Protein AF-A0A9P6I952-F1 (afdb_monomer)

Organism: NCBI:txid1095194

pLDDT: mean 78.82, std 15.79, range [34.66, 95.94]

Solvent-accessible surface area (backbone atoms only — not comparable to full-atom values): 7008 Å² total; per-residue (Å²): 92,61,58,74,91,73,74,68,62,52,64,84,94,43,74,38,82,88,60,73,68,57,79,71,34,36,41,76,78,47,46,50,74,45,86,62,50,74,46,82,45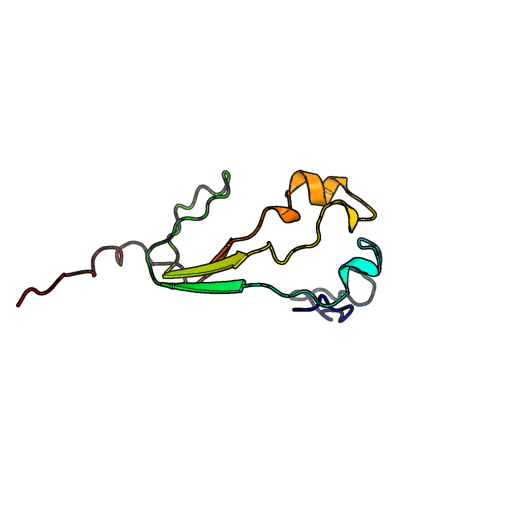,78,56,81,43,69,78,86,72,88,83,67,90,68,87,57,29,17,38,31,39,40,40,39,49,60,38,83,42,62,51,78,88,30,39,71,60,48,69,70,47,59,77,64,43,44,47,72,53,29,69,47,75,44,60,75,52,62,95,82,72,84,79,78,85,73,82,79,84,130

Sequence (110 aa):
MTLTTRRIPKIGIMSTANWTVNEGSLHETAFLPREHSVRLERGAFMPKERGNHFFERHRLRLVFDPAPLPGKEHWRYKPAAEALRFWERDTFYAGQVAEGEGEGGRCFGG

Structure (mmCIF, N/CA/C/O backbone):
data_AF-A0A9P6I952-F1
#
_entry.id   AF-A0A9P6I952-F1
#
loop_
_atom_site.group_PDB
_atom_site.id
_atom_site.type_symbol
_atom_site.label_atom_id
_atom_site.label_alt_id
_atom_site.label_comp_id
_atom_site.label_asym_id
_atom_site.label_entity_id
_atom_site.label_seq_id
_atom_site.pdbx_PDB_ins_code
_atom_site.Cartn_x
_atom_site.Cartn_y
_atom_site.Cartn_z
_atom_site.occupancy
_atom_site.B_iso_or_equiv
_atom_site.auth_seq_id
_atom_site.auth_comp_id
_atom_site.auth_asym_id
_atom_site.auth_atom_id
_atom_site.pdbx_PDB_model_num
ATOM 1 N N . MET A 1 1 ? -7.484 -5.967 -8.624 1.00 65.06 1 MET A N 1
ATOM 2 C CA . MET A 1 1 ? -6.900 -4.610 -8.716 1.00 65.06 1 MET A CA 1
ATOM 3 C C . MET A 1 1 ? -5.666 -4.668 -9.611 1.00 65.06 1 MET A C 1
ATOM 5 O O . MET A 1 1 ? -5.020 -5.708 -9.646 1.00 65.06 1 MET A O 1
ATOM 9 N N . THR A 1 2 ? -5.355 -3.594 -10.341 1.00 66.62 2 THR A N 1
ATOM 10 C CA . THR A 1 2 ? -4.218 -3.549 -11.279 1.00 66.62 2 THR A CA 1
ATOM 11 C C . THR A 1 2 ? -3.487 -2.221 -11.119 1.00 66.62 2 THR A C 1
ATOM 13 O O . THR A 1 2 ? -4.132 -1.170 -11.098 1.00 66.62 2 THR A O 1
ATOM 16 N N . LEU A 1 3 ? -2.157 -2.246 -11.004 1.00 71.12 3 LEU A N 1
ATOM 17 C CA . LEU A 1 3 ? -1.361 -1.021 -11.069 1.00 71.12 3 LEU A CA 1
ATOM 18 C C . LEU A 1 3 ? -1.361 -0.487 -12.497 1.00 71.12 3 LEU A C 1
ATOM 20 O O . LEU A 1 3 ? -1.305 -1.253 -13.454 1.00 71.12 3 LEU A O 1
ATOM 24 N N . THR A 1 4 ? -1.428 0.834 -12.645 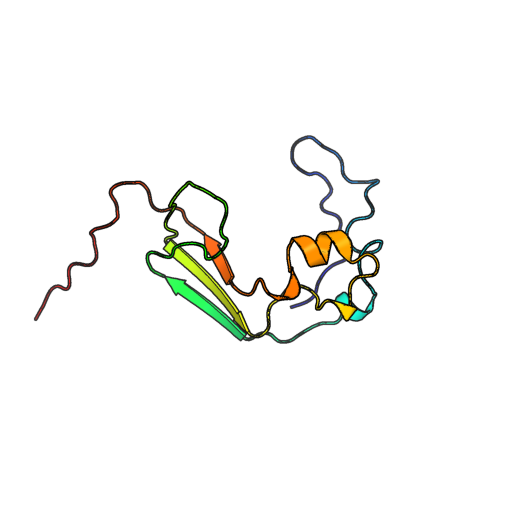1.00 67.88 4 THR A N 1
ATOM 25 C CA . THR A 1 4 ? -1.478 1.463 -13.968 1.00 67.88 4 THR A CA 1
ATOM 26 C C . THR A 1 4 ? -0.194 2.226 -14.258 1.00 67.88 4 THR A C 1
ATOM 28 O O . THR A 1 4 ? 0.435 2.798 -13.365 1.00 67.88 4 THR A O 1
ATOM 31 N N . THR A 1 5 ? 0.157 2.281 -15.537 1.00 67.25 5 THR A N 1
ATOM 32 C CA . THR A 1 5 ? 1.184 3.168 -16.103 1.00 67.25 5 THR A CA 1
ATOM 33 C C . THR A 1 5 ? 0.656 4.593 -16.316 1.00 67.25 5 THR A C 1
ATOM 35 O O . THR A 1 5 ? 1.325 5.452 -16.890 1.00 67.25 5 THR A O 1
ATOM 38 N N . ARG A 1 6 ? -0.577 4.887 -15.869 1.00 68.75 6 ARG A N 1
ATOM 39 C CA . ARG A 1 6 ? -1.190 6.200 -16.057 1.00 68.75 6 ARG A CA 1
ATOM 40 C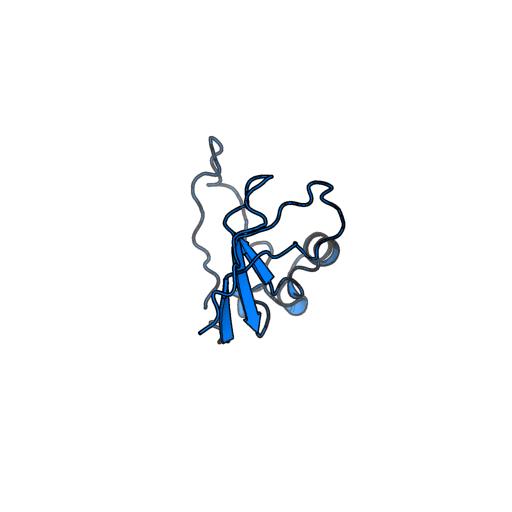 C . ARG A 1 6 ? -0.426 7.239 -15.242 1.00 68.75 6 ARG A C 1
ATOM 42 O O . ARG A 1 6 ? -0.434 7.216 -14.013 1.00 68.75 6 ARG A O 1
ATOM 49 N N . ARG A 1 7 ? 0.187 8.194 -15.940 1.00 67.50 7 ARG A N 1
ATOM 50 C CA . ARG A 1 7 ? 0.881 9.324 -15.320 1.00 67.50 7 ARG A CA 1
ATOM 51 C C . ARG A 1 7 ? -0.133 10.268 -14.685 1.00 67.50 7 ARG A C 1
ATOM 53 O O . ARG A 1 7 ? -1.064 10.727 -15.346 1.00 67.50 7 ARG A O 1
ATOM 60 N N . ILE A 1 8 ? 0.066 10.585 -13.411 1.00 73.69 8 ILE A N 1
ATOM 61 C CA . ILE A 1 8 ? -0.571 11.747 -12.789 1.00 73.69 8 ILE A CA 1
ATOM 62 C C . ILE A 1 8 ? 0.110 12.958 -13.426 1.00 73.69 8 ILE A C 1
ATOM 64 O O . ILE A 1 8 ? 1.320 13.035 -13.275 1.00 73.69 8 ILE A O 1
ATOM 68 N N . PRO A 1 9 ? -0.584 13.857 -14.151 1.00 73.62 9 PRO A N 1
ATOM 69 C CA . PRO A 1 9 ? 0.067 14.900 -14.952 1.00 73.62 9 PRO A CA 1
ATOM 70 C C . PRO A 1 9 ? 0.655 16.048 -14.119 1.00 73.62 9 PRO A C 1
ATOM 72 O O . PRO A 1 9 ? 1.542 16.759 -14.593 1.00 73.62 9 PRO A O 1
ATOM 75 N N . LYS A 1 10 ? 0.144 16.253 -12.899 1.00 79.50 10 LYS A N 1
ATOM 76 C CA . LYS A 1 10 ? 0.611 17.280 -11.965 1.00 79.50 10 LYS A CA 1
ATOM 77 C C . LYS A 1 10 ? 0.493 16.800 -10.525 1.00 79.50 10 LYS A C 1
ATOM 79 O O . LYS A 1 10 ? -0.525 16.216 -10.158 1.00 79.50 10 LYS A O 1
ATOM 84 N N . ILE A 1 1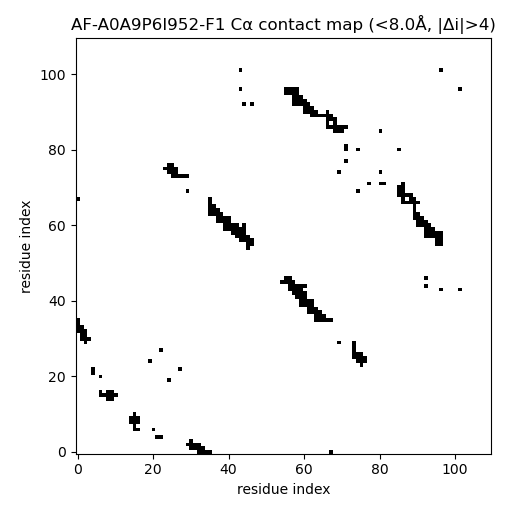1 ? 1.496 17.101 -9.710 1.00 77.12 11 ILE A N 1
ATOM 85 C CA . ILE A 1 11 ? 1.427 16.980 -8.249 1.00 77.12 11 ILE A CA 1
ATOM 86 C C . ILE A 1 11 ? 1.496 18.407 -7.699 1.00 77.12 11 ILE A C 1
ATOM 88 O O . ILE A 1 11 ? 2.539 19.057 -7.750 1.00 77.12 11 ILE A O 1
ATOM 92 N N . GLY A 1 12 ? 0.353 18.936 -7.249 1.00 80.94 12 GLY A N 1
ATOM 93 C CA . GLY A 1 12 ? 0.219 20.355 -6.911 1.00 80.94 12 GLY A CA 1
ATOM 94 C C . GLY A 1 12 ? 0.499 21.255 -8.122 1.00 80.94 12 GLY A C 1
ATOM 95 O O . GLY A 1 12 ? -0.081 21.067 -9.192 1.00 80.94 12 GLY A O 1
ATOM 96 N N . ILE A 1 13 ? 1.409 22.220 -7.960 1.00 81.50 13 ILE A N 1
ATOM 97 C CA . ILE A 1 13 ? 1.847 23.118 -9.044 1.00 81.50 13 ILE A CA 1
ATOM 98 C C . ILE A 1 13 ? 2.911 22.495 -9.964 1.00 81.50 13 ILE A C 1
ATOM 100 O O . ILE A 1 13 ? 3.204 23.052 -11.021 1.00 81.50 13 ILE A O 1
ATOM 104 N N . MET A 1 14 ? 3.498 21.354 -9.588 1.00 75.88 14 MET A N 1
ATOM 105 C CA . MET A 1 14 ? 4.607 20.746 -10.325 1.00 75.88 14 MET A CA 1
ATOM 106 C C . MET A 1 14 ? 4.108 19.848 -11.458 1.00 75.88 14 MET A C 1
ATOM 108 O O . MET A 1 14 ? 3.249 18.989 -11.252 1.00 75.88 14 MET A O 1
ATOM 112 N N . SER A 1 15 ? 4.690 20.019 -12.649 1.00 82.69 15 SER A N 1
ATOM 113 C CA . SER A 1 15 ? 4.508 19.099 -13.776 1.00 82.69 15 SER A CA 1
ATOM 114 C C . SER A 1 15 ? 5.376 17.858 -13.597 1.00 82.69 15 SER A C 1
ATOM 116 O O . SER A 1 15 ? 6.567 17.954 -13.307 1.00 82.69 15 SER A O 1
ATOM 118 N N . THR A 1 16 ? 4.785 16.694 -13.826 1.00 77.88 16 THR A N 1
ATOM 119 C CA . THR A 1 16 ? 5.423 15.370 -13.705 1.00 77.88 16 THR A CA 1
ATOM 120 C C . THR A 1 16 ? 5.597 14.693 -15.067 1.00 77.88 16 THR A C 1
ATOM 122 O O . THR A 1 16 ? 5.928 13.511 -15.140 1.00 77.88 16 THR A O 1
ATOM 125 N N . ALA A 1 17 ? 5.387 15.429 -16.166 1.00 76.12 17 ALA A N 1
ATOM 126 C CA . ALA A 1 17 ? 5.404 14.887 -17.527 1.00 76.12 17 ALA A CA 1
ATOM 127 C C . ALA A 1 17 ? 6.711 14.149 -17.882 1.00 76.12 17 ALA A C 1
ATOM 129 O O . ALA A 1 17 ? 6.680 13.187 -18.649 1.00 76.12 17 ALA A O 1
ATOM 130 N N . ASN A 1 18 ? 7.829 14.569 -17.279 1.00 74.25 18 ASN A N 1
ATOM 131 C CA . ASN A 1 18 ? 9.167 14.030 -17.529 1.00 74.25 18 ASN A CA 1
ATOM 132 C C . ASN A 1 18 ? 9.621 13.012 -16.466 1.00 74.25 18 ASN A C 1
ATOM 134 O O . ASN A 1 18 ? 10.782 12.612 -16.467 1.00 74.25 18 ASN A O 1
ATOM 138 N N . TRP A 1 19 ? 8.759 12.639 -15.516 1.00 73.12 19 TRP A N 1
ATOM 139 C CA . TRP A 1 19 ? 9.133 11.738 -14.426 1.00 73.12 19 TRP A CA 1
ATOM 140 C C . TRP A 1 19 ? 8.893 10.283 -14.815 1.00 73.12 19 TRP A C 1
ATOM 142 O O . TRP A 1 19 ? 7.805 9.906 -15.252 1.00 73.12 19 TRP A O 1
ATOM 152 N N . THR A 1 20 ? 9.900 9.448 -14.582 1.00 69.56 20 THR A N 1
ATOM 153 C CA . THR A 1 20 ? 9.768 7.995 -14.668 1.00 69.56 20 THR A CA 1
ATOM 154 C C . THR A 1 20 ? 9.344 7.482 -13.296 1.00 69.56 20 THR A C 1
ATOM 156 O O . THR A 1 20 ? 10.173 7.367 -12.399 1.00 69.56 20 THR A O 1
ATOM 159 N N . VAL A 1 21 ? 8.047 7.231 -13.102 1.00 72.75 21 VAL A N 1
ATOM 160 C CA . VAL A 1 21 ? 7.505 6.849 -11.785 1.00 72.75 21 VAL A CA 1
ATOM 161 C C . VAL A 1 21 ? 7.528 5.328 -11.626 1.00 72.75 21 VAL A C 1
ATOM 163 O O . VAL A 1 21 ? 8.360 4.783 -10.899 1.00 72.75 21 VAL A O 1
ATOM 166 N N . ASN A 1 22 ? 6.649 4.631 -12.354 1.00 73.00 22 ASN A N 1
ATOM 167 C CA . ASN A 1 22 ? 6.387 3.208 -12.138 1.00 73.00 22 ASN A CA 1
ATOM 168 C C . ASN A 1 22 ? 7.230 2.323 -13.066 1.00 73.00 22 ASN A C 1
ATOM 170 O O . ASN A 1 22 ? 7.829 1.354 -12.610 1.00 73.00 22 ASN A O 1
ATOM 174 N N . GLU A 1 23 ? 7.339 2.669 -14.349 1.00 75.75 23 GLU A N 1
ATOM 175 C CA . GLU A 1 23 ? 8.010 1.861 -15.380 1.00 75.75 23 GLU A CA 1
ATOM 176 C C . GLU A 1 23 ? 9.525 1.748 -15.150 1.00 75.75 23 GLU A C 1
ATOM 178 O O . GLU A 1 23 ? 10.142 0.739 -15.489 1.00 75.75 23 GLU A O 1
ATOM 183 N N . GLY A 1 24 ? 10.121 2.773 -14.538 1.00 78.94 24 GLY A N 1
ATOM 184 C CA . GLY A 1 24 ? 11.538 2.782 -14.165 1.00 78.94 24 GLY A CA 1
ATOM 185 C C . GLY A 1 24 ? 11.835 2.011 -12.879 1.00 78.94 24 GLY A C 1
ATOM 186 O O . GLY A 1 24 ? 12.953 1.536 -12.696 1.00 78.94 24 GLY A O 1
ATOM 187 N N . SER A 1 25 ? 10.836 1.851 -12.008 1.00 82.12 25 SER A N 1
ATOM 188 C CA . SER A 1 25 ? 11.011 1.303 -10.657 1.00 82.12 25 SER A CA 1
ATOM 189 C C . SER A 1 25 ? 10.508 -0.136 -10.521 1.00 82.12 25 SER A C 1
ATOM 191 O O . SER A 1 25 ? 10.998 -0.871 -9.664 1.00 82.12 25 SER A O 1
ATOM 193 N N . LEU A 1 26 ? 9.560 -0.556 -11.366 1.00 87.88 26 LEU A N 1
ATOM 194 C CA . LEU A 1 26 ? 8.864 -1.840 -11.274 1.00 87.88 26 LEU A CA 1
ATOM 195 C C . LEU A 1 26 ? 9.071 -2.711 -12.517 1.00 87.88 26 LEU A C 1
ATOM 197 O O . LEU A 1 26 ? 9.204 -2.231 -13.646 1.00 87.88 26 LEU A O 1
ATOM 201 N N . HIS A 1 27 ? 9.089 -4.023 -12.312 1.00 90.44 27 HIS A N 1
ATOM 202 C CA . HIS A 1 27 ? 8.995 -5.003 -13.389 1.00 90.44 27 HIS A CA 1
ATOM 203 C C . HIS A 1 27 ? 7.578 -5.033 -13.976 1.00 90.44 27 HIS A C 1
ATOM 205 O O . HIS A 1 27 ? 6.606 -4.731 -13.287 1.00 90.44 27 HIS A O 1
ATOM 211 N N . GLU A 1 28 ? 7.440 -5.458 -15.235 1.00 87.88 28 GLU A N 1
ATOM 212 C CA . GLU A 1 28 ? 6.134 -5.569 -15.911 1.00 87.88 28 GLU A CA 1
ATOM 213 C C . GLU A 1 28 ? 5.161 -6.495 -15.164 1.00 87.88 28 GLU A C 1
ATOM 215 O O . GLU A 1 28 ? 3.957 -6.254 -15.127 1.00 87.88 28 GLU A O 1
ATOM 220 N N . THR A 1 29 ? 5.691 -7.494 -14.456 1.00 87.81 29 THR A N 1
ATOM 221 C CA . THR A 1 29 ? 4.923 -8.410 -13.602 1.00 87.81 29 THR A CA 1
ATOM 222 C C . THR A 1 29 ? 4.190 -7.715 -12.446 1.00 87.81 29 THR A C 1
ATOM 224 O O . THR A 1 29 ? 3.234 -8.271 -11.902 1.00 87.81 29 THR A O 1
ATOM 227 N N . ALA A 1 30 ? 4.590 -6.494 -12.071 1.00 88.50 30 ALA A N 1
ATOM 228 C CA . ALA A 1 30 ? 3.894 -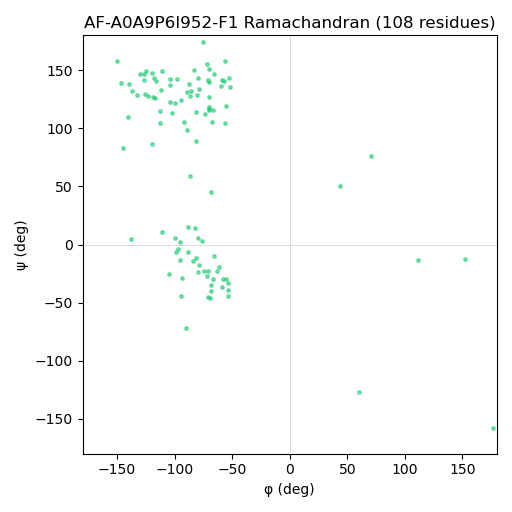5.679 -11.072 1.00 88.50 30 ALA A CA 1
ATOM 229 C C . ALA A 1 30 ? 2.542 -5.142 -11.574 1.00 88.50 30 ALA A C 1
ATOM 231 O O . AL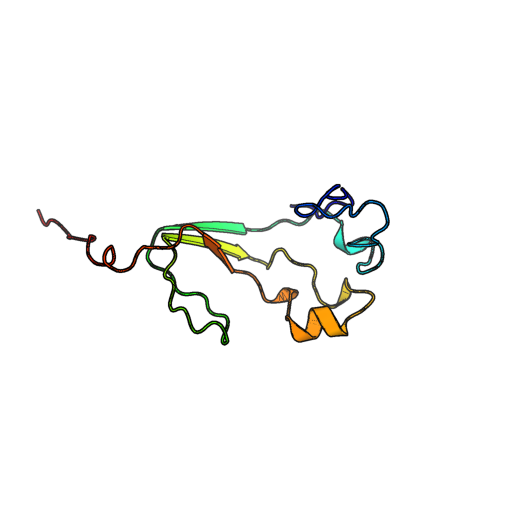A A 1 30 ? 1.675 -4.809 -10.769 1.00 88.50 30 ALA A O 1
ATOM 232 N N . PHE A 1 31 ? 2.367 -5.048 -12.895 1.00 87.25 31 PHE A N 1
ATOM 233 C CA . PHE A 1 31 ? 1.178 -4.490 -13.543 1.00 87.25 31 PHE A CA 1
ATOM 234 C C . PHE A 1 31 ? 0.163 -5.564 -13.938 1.00 87.25 31 PHE A C 1
ATOM 236 O O . PHE A 1 31 ? -0.875 -5.250 -14.513 1.00 87.25 31 PHE A O 1
ATOM 243 N N . LEU A 1 32 ? 0.440 -6.833 -13.629 1.00 87.75 32 LEU A N 1
ATOM 244 C CA . LEU A 1 32 ? -0.532 -7.898 -13.816 1.00 87.75 32 LEU A CA 1
ATOM 245 C C . LEU A 1 32 ? -1.676 -7.748 -12.799 1.00 87.75 32 LEU A C 1
ATOM 247 O O . LEU A 1 32 ? -1.413 -7.418 -11.636 1.00 87.75 32 LEU A O 1
ATOM 251 N N . PRO A 1 33 ? -2.936 -7.985 -13.205 1.00 87.94 33 PRO A N 1
ATOM 252 C CA . PRO A 1 33 ? -4.067 -7.968 -12.288 1.00 87.94 33 PRO A CA 1
ATOM 253 C C . PRO A 1 33 ? -3.880 -8.954 -11.132 1.00 87.94 33 PRO A C 1
ATOM 255 O O . PRO A 1 33 ? -3.405 -10.072 -11.331 1.00 87.94 33 PRO A O 1
ATOM 258 N N . ARG A 1 34 ? -4.289 -8.545 -9.929 1.00 87.06 34 ARG A N 1
ATOM 259 C CA . ARG A 1 34 ? -4.286 -9.387 -8.725 1.00 87.06 34 ARG A CA 1
ATOM 260 C C . ARG A 1 34 ? -5.623 -9.343 -8.013 1.00 87.06 34 ARG A C 1
ATOM 262 O O . ARG A 1 34 ? -6.301 -8.309 -7.997 1.00 87.06 34 ARG A O 1
ATOM 269 N N . GLU A 1 35 ? -5.987 -10.461 -7.412 1.00 90.50 35 GLU A N 1
ATOM 270 C CA . GLU A 1 35 ? -7.145 -10.551 -6.534 1.00 90.50 35 GLU A CA 1
ATOM 271 C C . GLU A 1 35 ? -6.747 -10.179 -5.108 1.00 90.50 35 GLU A C 1
ATOM 273 O O . GLU A 1 35 ? -5.674 -10.545 -4.632 1.00 90.50 35 GLU A O 1
ATOM 278 N N . HIS A 1 36 ? -7.612 -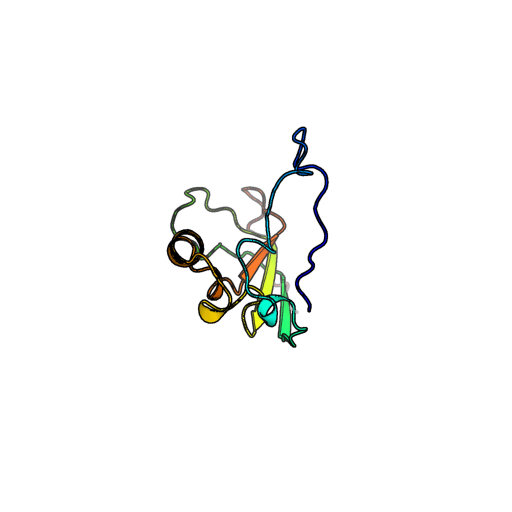9.413 -4.448 1.00 89.38 36 HIS A N 1
ATOM 279 C CA . HIS A 1 36 ? -7.430 -8.998 -3.065 1.00 89.38 36 HIS A CA 1
ATOM 280 C C . HIS A 1 36 ? -8.773 -9.061 -2.356 1.00 89.38 36 HIS A C 1
ATOM 282 O O . HIS A 1 36 ? -9.782 -8.593 -2.892 1.00 89.38 36 HIS A O 1
ATOM 288 N N . SER A 1 37 ? -8.763 -9.561 -1.129 1.00 95.12 37 SER A N 1
ATOM 289 C CA . SER A 1 37 ? -9.859 -9.344 -0.195 1.00 95.12 37 SER A CA 1
ATOM 290 C C . SER A 1 37 ? -9.697 -7.963 0.425 1.00 95.12 37 SER A C 1
ATOM 292 O O . SER A 1 37 ? -8.622 -7.617 0.913 1.00 95.12 37 SER A O 1
ATOM 294 N N . VAL A 1 38 ? -10.758 -7.158 0.396 1.00 94.81 38 VAL A N 1
ATOM 295 C CA . VAL A 1 38 ? -10.742 -5.791 0.927 1.00 94.81 38 VAL A CA 1
ATOM 296 C C . VAL A 1 38 ? -11.835 -5.648 1.971 1.00 94.81 38 VAL A C 1
ATOM 298 O O . VAL A 1 38 ? -12.997 -5.957 1.709 1.00 94.81 38 VAL A O 1
ATOM 301 N N . ARG A 1 39 ? -11.469 -5.158 3.155 1.00 95.94 39 ARG A N 1
ATOM 302 C CA . ARG A 1 39 ? -12.408 -4.850 4.239 1.00 95.94 39 ARG A CA 1
ATOM 303 C C . ARG A 1 39 ? -12.345 -3.372 4.578 1.00 95.94 39 ARG A C 1
ATOM 305 O O . ARG A 1 39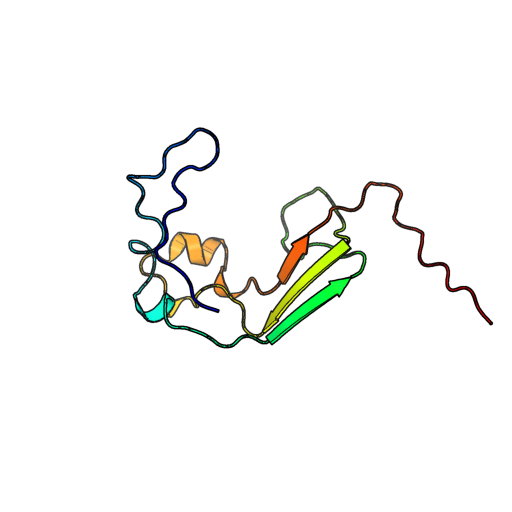 ? -11.270 -2.843 4.846 1.00 95.94 39 ARG A O 1
ATOM 312 N N . LEU A 1 40 ? -13.505 -2.723 4.580 1.00 95.81 40 LEU A N 1
ATOM 313 C CA . LEU A 1 40 ? -13.670 -1.370 5.096 1.00 95.81 40 LEU A CA 1
ATOM 314 C C . LEU A 1 40 ? -14.257 -1.451 6.503 1.00 95.81 40 LEU A C 1
ATOM 316 O O . LEU A 1 40 ? -15.344 -1.990 6.701 1.00 95.81 40 LEU A O 1
ATOM 320 N N . GLU A 1 41 ? -13.546 -0.890 7.469 1.00 95.44 41 GLU A N 1
ATOM 321 C CA . GLU A 1 41 ? -13.939 -0.878 8.870 1.00 95.44 41 GLU A CA 1
ATOM 322 C C . GLU A 1 41 ? -14.140 0.561 9.348 1.00 95.44 41 GLU A C 1
ATOM 324 O O . GLU A 1 41 ? -13.394 1.469 8.969 1.00 9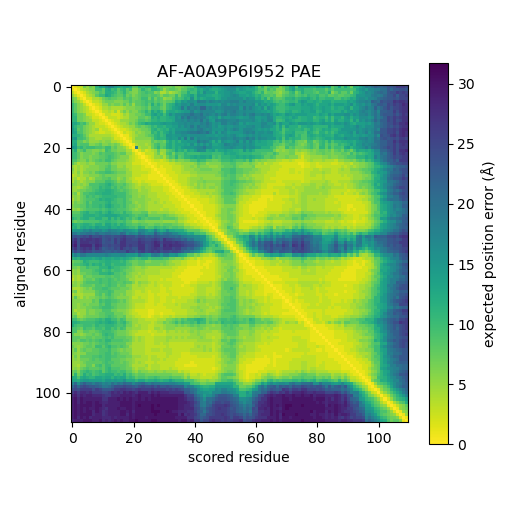5.44 41 GLU A O 1
ATOM 329 N N . ARG A 1 42 ? -15.142 0.768 10.209 1.00 94.06 42 ARG A N 1
ATOM 330 C CA . ARG A 1 42 ? -15.424 2.053 10.861 1.00 94.06 42 ARG A CA 1
ATOM 331 C C . ARG A 1 42 ? -15.146 1.942 12.357 1.00 94.06 42 ARG A C 1
ATOM 333 O O . ARG A 1 42 ? -15.589 0.988 12.987 1.00 94.06 42 ARG A O 1
ATOM 340 N N . GLY A 1 43 ? -14.444 2.911 12.928 1.00 90.19 43 GLY A N 1
ATOM 341 C CA . GLY A 1 43 ? -14.004 2.866 14.322 1.00 90.19 43 GLY A CA 1
ATOM 342 C C . GLY A 1 43 ? -13.137 4.062 14.688 1.00 90.19 43 GLY A C 1
ATOM 343 O O . GLY A 1 43 ? -13.214 5.094 14.041 1.00 90.19 43 GLY A O 1
ATOM 344 N N . ALA A 1 44 ? -12.319 3.932 15.728 1.00 88.62 44 ALA A N 1
ATOM 345 C CA . ALA A 1 44 ? -11.315 4.926 16.096 1.00 88.62 44 ALA A CA 1
ATOM 346 C C . ALA A 1 44 ? -9.938 4.260 16.034 1.00 88.62 44 ALA A C 1
ATOM 348 O O . ALA A 1 44 ? -9.461 3.688 17.013 1.00 88.62 44 ALA A O 1
ATOM 349 N N . PHE A 1 45 ? -9.336 4.260 14.848 1.00 89.44 45 PHE A N 1
ATOM 350 C CA . PHE A 1 45 ? -8.115 3.510 14.578 1.00 89.44 45 PHE A CA 1
ATOM 351 C C . PHE A 1 45 ? -6.876 4.388 14.682 1.00 89.44 45 PHE A C 1
ATOM 353 O O . PHE A 1 45 ? -6.881 5.525 14.224 1.00 89.44 45 PHE A O 1
ATOM 360 N N . MET A 1 46 ? -5.796 3.828 15.220 1.00 87.06 46 MET A N 1
ATOM 361 C CA . MET A 1 46 ? -4.481 4.465 15.222 1.00 87.06 46 MET A CA 1
ATOM 362 C C . MET A 1 46 ? -3.575 3.807 14.167 1.00 87.06 46 MET A C 1
ATOM 364 O O . MET A 1 46 ? -3.586 2.571 14.051 1.00 87.06 46 MET A O 1
ATOM 368 N N . PRO A 1 47 ? -2.806 4.592 13.388 1.00 82.75 47 PRO A N 1
ATOM 369 C CA . PRO A 1 47 ? -1.813 4.054 12.465 1.00 82.75 47 PRO A CA 1
ATOM 370 C C . PRO A 1 47 ? -0.752 3.214 13.185 1.00 82.75 47 PRO A C 1
ATOM 372 O O . PRO A 1 47 ? -0.316 3.549 14.284 1.00 82.75 47 PRO A O 1
ATOM 375 N N . LYS A 1 48 ? -0.326 2.109 12.561 1.00 72.62 48 LYS A N 1
ATOM 376 C CA . LYS A 1 48 ? 0.721 1.221 13.105 1.00 72.62 48 LYS A CA 1
ATOM 377 C C . LYS A 1 48 ? 2.149 1.757 12.905 1.00 72.62 48 LYS A C 1
ATOM 379 O O . LYS A 1 48 ? 3.074 1.266 13.548 1.00 72.62 48 LYS A O 1
ATOM 384 N N . GLU A 1 49 ? 2.348 2.712 11.996 1.00 69.44 49 GLU A N 1
ATOM 385 C CA . GLU A 1 49 ? 3.677 3.213 11.624 1.00 69.44 49 GLU A CA 1
ATOM 386 C C . GLU A 1 49 ? 4.296 4.038 12.765 1.00 69.44 49 GLU A C 1
ATOM 388 O O . GLU A 1 49 ? 3.777 5.077 13.170 1.00 69.44 49 GLU A O 1
ATOM 393 N N . ARG A 1 50 ? 5.424 3.554 13.303 1.00 51.59 50 ARG A N 1
ATOM 394 C CA . ARG A 1 50 ? 6.201 4.249 14.338 1.00 51.59 50 ARG A CA 1
ATOM 395 C C . ARG A 1 50 ? 6.940 5.423 13.699 1.00 51.59 50 ARG A C 1
ATOM 397 O O . ARG A 1 50 ? 7.866 5.199 12.928 1.00 51.59 50 ARG A O 1
ATOM 404 N N . GLY A 1 51 ? 6.560 6.653 14.037 1.00 53.41 51 GLY A N 1
ATOM 405 C CA . GLY A 1 51 ? 7.345 7.834 13.662 1.00 53.41 51 GLY A CA 1
ATOM 406 C C . GLY A 1 51 ? 6.572 9.138 13.505 1.00 53.41 51 GLY A C 1
ATOM 407 O O . GLY A 1 51 ? 7.206 10.185 13.456 1.00 53.41 51 GLY A O 1
ATOM 408 N N . ASN A 1 52 ? 5.236 9.112 13.464 1.00 48.81 52 ASN A N 1
ATOM 409 C CA . ASN A 1 52 ? 4.454 10.345 13.463 1.00 48.81 52 ASN A CA 1
ATOM 410 C C . ASN A 1 52 ? 3.882 10.594 14.865 1.00 48.81 52 ASN A C 1
ATOM 412 O O . ASN A 1 52 ? 3.083 9.810 15.370 1.00 48.81 52 ASN A O 1
ATOM 416 N N . HIS A 1 53 ? 4.349 11.658 15.515 1.00 48.09 53 HIS A N 1
ATOM 417 C CA . HIS A 1 53 ? 4.009 12.016 16.898 1.00 48.09 53 HIS A CA 1
ATOM 418 C C . HIS A 1 53 ? 2.616 12.641 17.058 1.00 48.09 53 HIS A C 1
ATOM 420 O O . HIS A 1 53 ? 2.228 12.997 18.168 1.00 48.09 53 HIS A O 1
ATOM 426 N N . PHE A 1 54 ? 1.846 12.743 15.978 1.00 53.62 54 PHE A N 1
ATOM 427 C CA . PHE A 1 54 ? 0.448 13.135 16.042 1.00 53.62 54 PHE A CA 1
ATOM 428 C C . PHE A 1 54 ? -0.387 11.859 16.162 1.00 53.62 54 PHE A C 1
ATOM 430 O O . PHE A 1 54 ? -0.507 11.083 15.216 1.00 53.62 54 PHE A O 1
ATOM 437 N N . PHE A 1 55 ? -0.911 11.610 17.365 1.00 60.25 55 PHE A N 1
ATOM 438 C CA . PHE A 1 55 ? -1.781 10.484 17.733 1.00 60.25 55 PHE A CA 1
ATOM 439 C C . PHE A 1 55 ? -3.168 10.580 17.071 1.00 60.25 55 PHE A C 1
ATOM 441 O O . PHE A 1 55 ? -4.205 10.409 17.714 1.00 60.25 55 PHE A O 1
ATOM 448 N N . GLU A 1 56 ? -3.200 10.896 15.783 1.00 78.50 56 GLU A N 1
ATOM 449 C CA . GLU A 1 56 ? -4.421 11.137 15.041 1.00 78.50 56 GLU A CA 1
ATOM 450 C C . GLU A 1 56 ? -5.173 9.821 14.878 1.00 78.50 56 GLU A C 1
ATOM 452 O O . GLU A 1 56 ? -4.705 8.850 14.277 1.00 78.50 56 GLU A O 1
ATOM 457 N N . ARG A 1 57 ? -6.361 9.777 15.478 1.00 86.62 57 ARG A N 1
ATOM 458 C CA . ARG A 1 57 ? -7.293 8.674 15.283 1.00 86.62 57 ARG A CA 1
ATOM 459 C C . ARG A 1 57 ? -8.006 8.876 13.957 1.00 86.62 57 ARG A C 1
ATOM 461 O O . ARG A 1 57 ? -8.367 9.994 13.603 1.00 86.62 57 ARG A O 1
ATOM 468 N N . HIS A 1 58 ? -8.266 7.787 13.254 1.00 89.06 58 HIS A N 1
ATOM 469 C CA . HIS A 1 58 ? -9.000 7.789 11.996 1.00 89.06 58 HIS A CA 1
ATOM 470 C C . HIS A 1 58 ? -10.308 7.018 12.133 1.00 89.06 58 HIS A C 1
ATOM 472 O O . HIS A 1 58 ? -10.356 5.959 12.765 1.00 89.06 58 HIS A O 1
ATOM 478 N N . ARG A 1 59 ? -11.364 7.544 11.511 1.00 92.75 59 ARG A N 1
ATOM 479 C CA . ARG A 1 59 ? -12.711 6.962 11.525 1.00 92.75 59 ARG A CA 1
ATOM 480 C C . ARG A 1 59 ? -12.820 5.703 10.680 1.00 92.75 59 ARG A C 1
ATOM 482 O O . ARG A 1 59 ? -13.690 4.868 10.925 1.00 92.75 59 ARG A O 1
ATOM 489 N N . LEU A 1 60 ? -11.976 5.604 9.659 1.00 93.50 60 LEU A N 1
ATOM 490 C CA . LEU A 1 60 ? -12.019 4.552 8.657 1.00 93.50 60 LEU A CA 1
ATOM 491 C C . LEU A 1 60 ? -10.663 3.874 8.538 1.00 93.50 60 LEU A C 1
ATOM 493 O O . LEU A 1 60 ? -9.617 4.532 8.551 1.00 93.50 60 LEU A O 1
ATOM 497 N N . ARG A 1 61 ? -10.709 2.556 8.361 1.00 94.06 61 ARG A N 1
ATOM 498 C CA . ARG A 1 61 ? -9.558 1.727 8.032 1.00 94.06 61 ARG A CA 1
ATOM 499 C C . ARG A 1 61 ? -9.914 0.790 6.888 1.00 94.06 61 ARG A C 1
ATOM 501 O O . ARG A 1 61 ? -10.923 0.094 6.949 1.00 94.06 61 ARG A O 1
ATOM 508 N N . LEU A 1 62 ? -9.081 0.779 5.857 1.00 95.00 62 LEU A N 1
ATOM 509 C CA . LEU A 1 62 ? -9.156 -0.142 4.733 1.00 95.00 62 LEU A CA 1
ATOM 510 C C . LEU A 1 62 ? -8.057 -1.191 4.903 1.00 95.00 62 LEU A C 1
ATOM 512 O O . LEU A 1 62 ? -6.887 -0.824 5.008 1.00 95.00 62 LEU A O 1
ATOM 516 N N . VAL A 1 63 ? -8.428 -2.468 4.952 1.00 94.81 63 VAL A N 1
ATOM 517 C CA . VAL A 1 63 ? -7.501 -3.593 5.137 1.00 94.81 63 VAL A CA 1
ATOM 518 C C . VAL A 1 63 ? -7.537 -4.477 3.900 1.00 94.81 63 VAL A C 1
ATOM 520 O O . VAL A 1 63 ? -8.609 -4.930 3.494 1.00 94.81 63 VAL A O 1
ATOM 523 N N . PHE A 1 64 ? -6.368 -4.724 3.325 1.00 94.94 64 PHE A N 1
ATOM 524 C CA . PHE A 1 64 ? -6.159 -5.606 2.185 1.00 94.94 64 PHE A CA 1
ATOM 525 C C . PHE A 1 64 ? -5.551 -6.933 2.630 1.00 94.94 64 PHE A C 1
ATOM 527 O O . PHE A 1 64 ? -4.671 -6.958 3.484 1.00 94.94 64 PHE A O 1
ATOM 534 N N . ASP A 1 65 ? -5.981 -8.020 2.002 1.00 92.81 65 ASP A N 1
ATOM 535 C CA . ASP A 1 65 ? -5.371 -9.337 2.151 1.00 92.81 65 ASP A CA 1
ATOM 536 C C . ASP A 1 65 ? -5.337 -10.054 0.786 1.00 92.81 65 ASP A C 1
ATOM 538 O O . ASP A 1 65 ? -6.404 -10.391 0.253 1.00 92.81 65 ASP A O 1
ATOM 542 N N . PRO A 1 66 ? -4.155 -10.232 0.162 1.00 91.94 66 PRO A N 1
ATOM 543 C CA . PRO A 1 66 ? -2.831 -9.756 0.593 1.00 91.94 66 PRO A CA 1
ATOM 544 C C . PRO A 1 66 ? -2.647 -8.242 0.360 1.00 91.94 66 PRO A C 1
ATOM 546 O O . PRO A 1 66 ? -3.487 -7.601 -0.278 1.00 91.94 66 PRO A O 1
ATOM 549 N N . ALA A 1 67 ? -1.525 -7.671 0.820 1.00 91.31 67 ALA A N 1
ATOM 550 C CA . ALA A 1 67 ? -1.185 -6.257 0.620 1.00 91.31 67 ALA A CA 1
ATOM 551 C C . ALA A 1 67 ? -1.261 -5.829 -0.869 1.00 91.31 67 ALA A C 1
ATOM 553 O O . ALA A 1 67 ? -0.890 -6.602 -1.757 1.00 91.31 67 ALA A O 1
ATOM 554 N N . PRO A 1 68 ? -1.718 -4.597 -1.174 1.00 91.38 68 PRO A N 1
ATOM 555 C CA . PRO A 1 68 ? -1.963 -4.160 -2.548 1.00 91.38 68 PRO A CA 1
ATOM 556 C C . PRO A 1 68 ? -0.708 -3.633 -3.255 1.00 91.38 68 PRO A C 1
ATOM 558 O O . PRO A 1 68 ? -0.723 -3.441 -4.471 1.00 91.38 68 PRO A O 1
ATOM 561 N N . LEU A 1 69 ? 0.366 -3.349 -2.512 1.00 90.19 69 LEU A N 1
ATOM 562 C CA . LEU A 1 69 ? 1.623 -2.866 -3.078 1.00 90.19 69 LEU A CA 1
ATOM 563 C C . LEU A 1 69 ? 2.484 -4.036 -3.583 1.00 90.19 69 LEU A C 1
ATOM 565 O O . LEU A 1 69 ? 2.414 -5.131 -3.024 1.00 90.19 69 LEU A O 1
ATOM 569 N N . PRO A 1 70 ? 3.319 -3.829 -4.621 1.00 91.06 70 PRO A N 1
ATOM 570 C CA . PRO A 1 70 ? 4.123 -4.907 -5.183 1.00 91.06 70 PRO A CA 1
ATOM 571 C C . PRO A 1 70 ? 5.074 -5.528 -4.158 1.00 91.06 70 PRO A C 1
ATOM 573 O O . PRO A 1 70 ? 5.777 -4.812 -3.437 1.00 91.06 70 PRO A O 1
ATOM 576 N N . GLY A 1 71 ? 5.147 -6.861 -4.169 1.00 90.75 71 GLY A N 1
ATOM 577 C CA . GLY A 1 71 ? 6.165 -7.633 -3.460 1.00 90.75 71 GLY A CA 1
ATOM 578 C C . GLY A 1 71 ? 7.587 -7.236 -3.864 1.00 90.75 71 GLY A C 1
ATOM 579 O O . GLY A 1 71 ? 7.811 -6.671 -4.938 1.00 90.75 71 GLY A O 1
ATOM 580 N N . LYS A 1 72 ? 8.563 -7.515 -2.996 1.00 89.81 72 LYS A N 1
ATOM 581 C CA . LYS A 1 72 ? 9.974 -7.109 -3.145 1.00 89.81 72 LYS A CA 1
ATOM 582 C C . LYS A 1 72 ? 10.596 -7.533 -4.485 1.00 89.81 72 LYS A C 1
ATOM 584 O O . LYS A 1 72 ? 11.450 -6.835 -5.031 1.00 89.81 72 LYS A O 1
ATOM 589 N N . GLU A 1 73 ? 10.176 -8.671 -5.012 1.00 90.62 73 GLU A N 1
ATOM 590 C CA . GLU A 1 73 ? 10.562 -9.257 -6.296 1.00 90.62 73 GLU A CA 1
ATOM 591 C C . GLU A 1 73 ? 10.162 -8.409 -7.508 1.00 90.62 73 GLU A C 1
ATOM 593 O O . GLU A 1 73 ? 10.788 -8.505 -8.560 1.00 90.62 73 GLU A O 1
ATOM 598 N N . HIS A 1 74 ? 9.163 -7.540 -7.360 1.00 91.56 74 HIS A N 1
ATOM 599 C CA . HIS A 1 74 ? 8.666 -6.696 -8.440 1.00 91.56 74 HIS A CA 1
ATOM 600 C C . HIS A 1 74 ? 9.401 -5.358 -8.569 1.00 91.56 74 HIS A C 1
ATOM 602 O O . HIS A 1 74 ? 9.165 -4.637 -9.537 1.00 91.56 74 HIS A O 1
ATOM 608 N N . TRP A 1 75 ? 10.308 -5.032 -7.647 1.00 89.56 75 TRP A N 1
ATOM 609 C CA . TRP A 1 75 ? 11.065 -3.780 -7.648 1.00 89.56 75 TRP A CA 1
ATOM 610 C C . TRP A 1 75 ? 12.428 -3.945 -8.327 1.00 89.56 75 TRP A C 1
ATOM 612 O O . TRP A 1 75 ? 13.248 -4.759 -7.895 1.00 89.56 75 TRP A O 1
ATOM 622 N N . ARG A 1 76 ? 12.695 -3.113 -9.343 1.00 89.25 76 ARG A N 1
ATOM 623 C CA . ARG A 1 76 ? 13.998 -3.025 -10.029 1.00 89.25 76 ARG A CA 1
ATOM 624 C C . ARG A 1 76 ? 15.055 -2.388 -9.125 1.00 89.25 76 ARG A C 1
ATOM 626 O O . ARG A 1 76 ? 16.166 -2.894 -9.013 1.00 89.25 76 ARG A O 1
ATOM 633 N N . TYR A 1 77 ? 14.686 -1.296 -8.454 1.00 83.88 77 TYR A N 1
ATOM 634 C CA . TYR A 1 77 ? 15.509 -0.610 -7.459 1.00 83.88 77 TYR A CA 1
ATOM 635 C C . TYR A 1 77 ? 14.871 -0.759 -6.077 1.00 83.88 77 TYR A C 1
ATOM 637 O O . TYR A 1 77 ? 13.763 -0.284 -5.832 1.00 83.88 77 TYR A O 1
ATOM 645 N N . LYS A 1 78 ? 15.567 -1.457 -5.178 1.00 84.44 78 LYS A N 1
ATOM 646 C CA . LYS A 1 78 ? 15.025 -1.920 -3.893 1.00 84.44 78 LYS A CA 1
ATOM 647 C C . LYS A 1 78 ? 15.253 -1.003 -2.685 1.00 84.44 78 LYS A C 1
ATOM 649 O O . LYS A 1 78 ? 14.368 -1.015 -1.839 1.00 84.44 78 LYS A O 1
ATOM 654 N N . PRO A 1 79 ? 16.318 -0.179 -2.577 1.00 86.06 79 PRO A N 1
ATOM 655 C CA . PRO A 1 79 ? 16.606 0.546 -1.335 1.00 86.06 79 PRO A CA 1
ATOM 656 C C . PRO A 1 79 ? 15.450 1.395 -0.787 1.00 86.06 79 PRO A C 1
ATOM 658 O O . PRO A 1 79 ? 15.139 1.317 0.396 1.00 86.06 79 PRO A O 1
ATOM 661 N N . ALA A 1 80 ? 14.755 2.158 -1.638 1.00 80.94 80 ALA A N 1
ATOM 662 C CA . ALA A 1 80 ? 13.605 2.956 -1.200 1.00 80.94 80 ALA A CA 1
ATOM 663 C C . ALA A 1 80 ? 12.407 2.080 -0.788 1.00 80.94 80 ALA A C 1
ATOM 665 O O . ALA A 1 80 ? 11.747 2.353 0.213 1.00 80.94 80 ALA A O 1
ATOM 666 N N . ALA A 1 81 ? 12.149 1.005 -1.538 1.00 85.69 81 ALA A N 1
ATOM 667 C CA . ALA A 1 81 ? 11.072 0.066 -1.242 1.00 85.69 81 ALA A CA 1
ATOM 668 C C . ALA A 1 81 ? 11.330 -0.742 0.037 1.00 85.69 81 ALA A C 1
ATOM 670 O O . ALA A 1 81 ? 10.393 -1.022 0.779 1.00 85.69 81 ALA A O 1
ATOM 671 N N . GLU A 1 82 ? 12.592 -1.082 0.305 1.00 89.44 82 GLU A N 1
ATOM 672 C CA . GLU A 1 82 ? 13.057 -1.738 1.528 1.00 89.44 82 GLU A CA 1
ATOM 673 C C . GLU A 1 82 ? 12.977 -0.813 2.736 1.00 89.44 82 GLU A C 1
ATOM 675 O O . GLU A 1 82 ? 12.451 -1.226 3.767 1.00 89.44 82 GLU A O 1
ATOM 680 N N . ALA A 1 83 ? 13.429 0.436 2.605 1.00 87.06 83 ALA A N 1
ATOM 681 C CA . ALA A 1 83 ? 13.360 1.419 3.683 1.00 87.06 83 ALA A CA 1
ATOM 682 C C . ALA A 1 83 ? 11.916 1.664 4.151 1.00 87.06 83 ALA A C 1
ATOM 684 O O . ALA A 1 83 ? 11.669 1.824 5.343 1.00 87.06 83 ALA A O 1
ATOM 685 N N . LEU A 1 84 ? 10.961 1.653 3.215 1.00 84.62 84 LEU A N 1
ATOM 686 C CA . LEU A 1 84 ? 9.538 1.878 3.487 1.00 84.62 84 LEU A CA 1
ATOM 687 C C . LEU A 1 84 ? 8.720 0.587 3.633 1.00 84.62 84 LEU A C 1
ATOM 689 O O . LEU A 1 84 ? 7.522 0.663 3.902 1.00 84.62 84 LEU A O 1
ATOM 693 N N . ARG A 1 85 ? 9.347 -0.582 3.433 1.00 88.69 85 ARG A N 1
ATOM 694 C CA . ARG A 1 85 ? 8.736 -1.923 3.495 1.00 88.69 85 ARG A CA 1
ATOM 695 C C . ARG A 1 85 ? 7.375 -1.978 2.791 1.00 88.69 85 ARG A C 1
ATOM 697 O O . ARG A 1 85 ? 6.388 -2.435 3.360 1.00 88.69 85 ARG A O 1
ATOM 704 N N . PHE A 1 86 ? 7.305 -1.488 1.549 1.00 87.75 86 PHE A N 1
ATOM 705 C CA . PHE A 1 86 ? 6.021 -1.267 0.864 1.00 87.75 86 PHE A CA 1
ATOM 706 C C . PHE A 1 86 ? 5.117 -2.505 0.822 1.00 87.75 86 PHE A C 1
ATOM 708 O O . PHE A 1 86 ? 3.914 -2.382 1.022 1.00 87.75 86 PHE A O 1
ATOM 715 N N . TRP A 1 87 ? 5.686 -3.692 0.620 1.00 90.19 87 TRP A N 1
ATOM 716 C CA . TRP A 1 87 ? 4.938 -4.954 0.551 1.00 90.19 87 TRP A CA 1
ATOM 717 C C . TRP A 1 87 ? 4.257 -5.358 1.868 1.00 90.19 87 TRP A C 1
ATOM 719 O O . TRP A 1 87 ? 3.456 -6.285 1.874 1.00 90.19 87 TRP A O 1
ATOM 729 N N . GLU A 1 88 ? 4.549 -4.683 2.978 1.00 91.25 88 GLU A N 1
ATOM 730 C CA . GLU A 1 88 ? 3.925 -4.945 4.282 1.00 91.25 88 GLU A CA 1
ATOM 731 C C . GLU A 1 88 ? 2.787 -3.976 4.600 1.00 91.25 88 GLU A C 1
ATOM 733 O O . GLU A 1 88 ? 2.090 -4.141 5.600 1.00 91.25 88 GLU A O 1
ATOM 738 N N . ARG A 1 89 ? 2.583 -2.951 3.764 1.00 90.06 89 ARG A N 1
ATOM 739 C CA . ARG A 1 89 ? 1.521 -1.962 3.961 1.00 90.06 89 ARG A CA 1
ATOM 740 C C . ARG A 1 89 ? 0.203 -2.524 3.442 1.00 90.06 89 ARG A C 1
ATOM 742 O O . ARG A 1 89 ? -0.156 -2.348 2.281 1.00 90.06 89 ARG A O 1
ATOM 749 N N . ASP A 1 90 ? -0.509 -3.205 4.327 1.00 93.19 90 ASP A N 1
ATOM 750 C CA . ASP A 1 90 ? -1.822 -3.814 4.088 1.00 93.19 90 ASP A CA 1
ATOM 751 C C . ASP A 1 90 ? -2.997 -2.922 4.527 1.00 93.19 90 ASP A C 1
ATOM 753 O O . ASP A 1 90 ? -4.150 -3.175 4.178 1.00 93.19 90 ASP A O 1
ATOM 757 N N . THR A 1 91 ? -2.707 -1.871 5.293 1.00 92.81 91 THR A N 1
ATOM 758 C CA . THR A 1 91 ? -3.701 -1.088 6.018 1.00 92.81 91 THR A CA 1
ATOM 759 C C . THR A 1 91 ? -3.582 0.393 5.677 1.00 92.81 91 THR A C 1
ATOM 761 O O . THR A 1 91 ? -2.513 0.987 5.806 1.00 92.81 91 THR A O 1
ATOM 764 N N . PHE A 1 92 ? -4.706 1.009 5.318 1.00 91.62 92 PHE A N 1
ATOM 765 C CA . PHE A 1 92 ? -4.814 2.430 4.986 1.00 91.62 92 PHE A CA 1
ATOM 766 C C . PHE A 1 92 ? -5.884 3.090 5.853 1.00 91.62 92 PHE A C 1
ATOM 768 O O . PHE A 1 92 ? -6.861 2.450 6.236 1.00 91.62 92 PHE A O 1
ATOM 775 N N . TYR A 1 93 ? -5.713 4.374 6.159 1.00 90.75 93 TYR A N 1
ATOM 776 C CA . TYR A 1 93 ? -6.556 5.098 7.109 1.00 90.75 93 TYR A CA 1
ATOM 777 C C . TYR A 1 93 ? -7.119 6.369 6.478 1.00 90.75 93 TYR A C 1
ATOM 779 O O . TYR A 1 93 ? -6.463 6.997 5.648 1.00 90.75 93 TYR A O 1
ATOM 787 N N . ALA A 1 94 ? -8.338 6.748 6.865 1.00 89.44 94 ALA A N 1
ATOM 788 C CA . ALA A 1 94 ? -8.987 7.959 6.372 1.00 89.44 94 ALA A CA 1
ATOM 789 C C . ALA A 1 94 ? -9.946 8.568 7.404 1.00 89.44 94 ALA A C 1
ATOM 791 O O . ALA A 1 94 ? -10.456 7.884 8.294 1.00 89.44 94 ALA A O 1
ATOM 792 N N . GLY A 1 95 ? -10.213 9.868 7.251 1.00 88.31 95 GLY A N 1
ATOM 793 C CA . GLY A 1 95 ? -11.140 10.618 8.099 1.00 88.31 95 GLY A CA 1
ATOM 794 C C . GLY A 1 95 ? -10.591 10.818 9.507 1.00 88.31 95 GLY A C 1
ATOM 795 O O . GLY A 1 95 ? -11.001 10.116 10.427 1.00 88.31 95 GLY A O 1
ATOM 796 N N . GLN A 1 96 ? -9.647 11.747 9.660 1.00 85.81 96 GLN A N 1
ATOM 797 C CA . GLN A 1 96 ? -9.116 12.151 10.963 1.00 85.81 96 GLN A CA 1
ATOM 798 C C . GLN A 1 96 ? -10.259 12.525 11.923 1.00 85.81 96 GLN A C 1
ATOM 800 O O . GLN A 1 96 ? -11.224 13.185 11.536 1.00 85.81 96 GLN A O 1
ATOM 805 N N . VAL A 1 97 ? -10.164 12.052 13.160 1.00 80.44 97 VAL A N 1
ATOM 806 C CA . VAL A 1 97 ? -11.067 12.387 14.263 1.00 80.44 97 VAL A CA 1
ATOM 807 C C . VAL A 1 97 ? -10.526 13.655 14.917 1.00 80.44 97 VAL A C 1
ATOM 809 O O . VAL A 1 97 ? -9.345 13.694 15.265 1.00 80.44 97 VAL A O 1
ATOM 812 N N . ALA A 1 98 ? -11.365 14.679 15.082 1.00 72.81 98 ALA A N 1
ATOM 813 C CA . ALA A 1 98 ? -10.969 15.878 15.813 1.00 72.81 98 ALA A CA 1
ATOM 814 C C . ALA A 1 98 ? -10.725 15.541 17.295 1.00 72.81 98 ALA A C 1
ATOM 816 O O . ALA A 1 98 ? -11.403 14.675 17.862 1.00 72.81 98 ALA A O 1
ATOM 817 N N . GLU A 1 99 ? -9.775 16.224 17.938 1.00 58.50 99 GLU A N 1
ATOM 818 C CA . GLU A 1 99 ? -9.613 16.127 19.391 1.00 58.50 99 GLU A CA 1
ATOM 819 C C . GLU A 1 99 ? -10.946 16.490 20.071 1.00 58.50 99 GLU A C 1
ATOM 821 O O . GLU A 1 99 ? -11.480 17.577 19.870 1.00 58.50 99 GLU A O 1
ATOM 826 N N . GLY A 1 100 ? -11.522 15.544 20.823 1.00 57.28 100 GLY A N 1
ATOM 827 C CA . GLY A 1 100 ? -12.796 15.717 21.538 1.00 57.28 100 GLY A CA 1
ATOM 828 C C . GLY A 1 100 ? -13.986 14.902 21.014 1.00 57.28 100 GLY A C 1
ATOM 829 O O . GLY A 1 100 ? -14.957 14.730 21.742 1.00 57.28 100 GLY A O 1
ATOM 830 N N . GLU A 1 101 ? -13.922 14.301 19.822 1.00 54.81 101 GLU A N 1
ATOM 831 C CA . GLU A 1 101 ? -15.004 13.429 19.306 1.00 54.81 101 GLU A CA 1
ATOM 832 C C . GLU A 1 101 ? -14.856 11.953 19.733 1.00 54.81 101 GLU A C 1
ATOM 834 O O . GLU A 1 101 ? -15.473 11.042 19.177 1.00 54.81 101 GLU A O 1
ATOM 839 N N . GLY A 1 102 ? -14.002 11.704 20.726 1.00 48.47 102 GLY A N 1
ATOM 840 C CA . GLY A 1 102 ? -13.632 10.383 21.216 1.00 48.47 102 GLY A CA 1
ATOM 841 C C . GLY A 1 102 ? -14.600 9.747 22.211 1.00 48.47 102 GLY A C 1
ATOM 842 O O . GLY A 1 102 ? -14.196 8.780 22.834 1.00 48.47 102 GLY A O 1
ATOM 843 N N . GLU A 1 103 ? -15.829 10.237 22.386 1.00 51.78 103 GLU A N 1
ATOM 844 C CA . GLU A 1 103 ? -16.833 9.609 23.261 1.00 51.78 103 GLU A CA 1
ATOM 845 C C . GLU A 1 103 ? -18.248 9.774 22.685 1.00 51.78 103 GLU A C 1
ATOM 847 O O . GLU A 1 103 ? -19.003 10.673 23.039 1.00 51.78 103 GLU A O 1
ATOM 852 N N . GLY A 1 104 ? -18.621 8.891 21.757 1.00 44.22 104 GLY A N 1
ATOM 853 C CA . GLY A 1 104 ? -19.973 8.853 21.179 1.00 44.22 104 GLY A CA 1
ATOM 854 C C . GLY A 1 104 ? -20.547 7.450 20.997 1.00 44.22 104 GLY A C 1
ATOM 855 O O . GLY A 1 104 ? -21.636 7.299 20.455 1.00 44.22 104 GLY A O 1
ATOM 856 N N . GLY A 1 105 ? -19.842 6.413 21.453 1.00 42.34 105 GLY A N 1
ATOM 857 C CA . GLY A 1 105 ? -20.356 5.047 21.516 1.00 42.34 105 GLY A CA 1
ATOM 858 C C . GLY A 1 105 ? -21.118 4.808 22.815 1.00 42.34 105 GLY A C 1
ATOM 859 O O . GLY A 1 105 ? -20.727 3.945 23.593 1.00 42.34 105 GLY A O 1
ATOM 860 N N . ARG A 1 106 ? -22.176 5.586 23.085 1.00 38.88 106 ARG A N 1
ATOM 861 C CA . ARG A 1 106 ? -23.152 5.191 24.108 1.00 38.88 106 ARG A CA 1
ATOM 862 C C . ARG A 1 106 ? -23.870 3.954 23.584 1.00 38.88 106 ARG A C 1
ATOM 864 O O . ARG A 1 106 ? -24.713 4.054 22.696 1.00 38.88 106 ARG A O 1
ATOM 871 N N . CYS A 1 107 ? -23.533 2.797 24.139 1.00 40.44 107 CYS A N 1
ATOM 872 C CA . CYS A 1 107 ? -24.460 1.680 24.201 1.00 40.44 107 CYS A CA 1
ATOM 873 C C . CYS A 1 107 ? -25.715 2.189 24.924 1.00 40.44 107 CYS A C 1
ATOM 875 O O . CYS A 1 107 ? -25.686 2.399 26.134 1.00 40.44 107 CYS A O 1
ATOM 877 N N . PHE A 1 108 ? -26.793 2.452 24.188 1.00 42.91 108 PHE A N 1
ATOM 878 C CA . PHE A 1 108 ? -28.116 2.526 24.792 1.00 42.91 108 PHE A CA 1
ATOM 879 C C . PHE A 1 108 ? -28.614 1.093 24.929 1.00 42.91 108 PHE A C 1
ATOM 881 O O . PHE A 1 108 ? -28.777 0.391 23.933 1.00 42.91 108 PHE A O 1
ATOM 888 N N . GLY A 1 109 ? -28.760 0.657 26.178 1.00 39.09 109 GLY A N 1
ATOM 889 C CA . GLY A 1 109 ? -29.421 -0.591 26.513 1.00 39.09 109 GLY A CA 1
ATOM 890 C C . GLY A 1 109 ? -30.925 -0.514 26.266 1.00 39.09 109 GLY A C 1
ATOM 891 O O . GLY A 1 109 ? -31.536 0.552 26.378 1.00 39.09 109 GLY A O 1
ATOM 892 N N . GLY A 1 110 ? -31.478 -1.682 25.964 1.00 34.66 110 GLY A N 1
ATOM 893 C CA . GLY A 1 110 ? -32.866 -2.084 26.130 1.00 34.66 110 GLY A CA 1
ATOM 894 C C . GLY A 1 110 ? -32.855 -3.563 26.471 1.00 34.66 110 GLY A C 1
ATOM 895 O O . GLY A 1 110 ? -32.110 -4.287 25.771 1.00 34.66 110 GLY A O 1
#

Radius of gyration: 18.11 Å; Cα contacts (8 Å, |Δi|>4): 148; chains: 1; bounding box: 50×34×44 Å

Secondary structure (DSSP, 8-state):
-----PPPSEETTEE-TT---STTTB-GGGGS----EEEEEEEEE----TT------EEEEEEEES-SSPPGGGBSS-HHHHHTTGGG--EEEEEEPPTT----------

Foldseek 3Di:
DFDDPDDPQDDVPDGCPPPDDDVQWWDPVRGDDDDKDKDKDADFDADPDPDDPPRWTAGIKIFIVQASGDDQVGTPDRPVCVVVVRRRPRMDGHHTDPPPPPDDPPPDDD

Mean predicted aligned error: 10.35 Å